Protein AF-A0A936AJI3-F1 (afdb_monomer_lite)

Foldseek 3Di:
DKDAVCVVDVPDPCNQKIWDWDCQDPVGDIDIDIWGADPVVRDTDDD

pLDDT: mean 82.01, std 7.28, range [55.41, 91.06]

Secondary structure (DSSP, 8-state):
-EE-GGGT-TT-S-TTEEEEEES--TTS--EEEEEEEETTTTEEEP-

Structure (mmCIF, N/CA/C/O backbone):
data_AF-A0A936AJI3-F1
#
_entry.id   AF-A0A936AJI3-F1
#
loop_
_atom_site.group_PDB
_atom_site.id
_atom_site.type_symbol
_atom_site.label_atom_id
_atom_site.label_alt_id
_atom_site.label_comp_id
_atom_site.label_asym_id
_atom_site.label_entity_id
_atom_site.label_seq_id
_atom_site.pdbx_PDB_ins_code
_atom_site.Cartn_x
_atom_site.Cartn_y
_atom_site.Cartn_z
_atom_site.occupancy
_atom_site.B_iso_or_equiv
_atom_site.auth_seq_id
_atom_site.auth_comp_id
_atom_site.auth_asym_id
_atom_site.auth_atom_id
_atom_site.pdbx_PDB_model_num
ATOM 1 N N . MET A 1 1 ? 6.143 2.508 -5.229 1.00 79.31 1 MET A N 1
ATOM 2 C CA . MET A 1 1 ? 5.806 3.412 -4.106 1.00 79.31 1 MET A CA 1
ATOM 3 C C . MET A 1 1 ? 4.677 2.780 -3.311 1.00 79.31 1 MET A C 1
ATOM 5 O O . MET A 1 1 ? 3.767 2.248 -3.934 1.00 79.31 1 MET A O 1
ATOM 9 N N . LEU A 1 2 ? 4.762 2.805 -1.980 1.00 83.44 2 LEU A N 1
ATOM 10 C CA . LEU A 1 2 ? 3.745 2.267 -1.070 1.00 83.44 2 LEU A CA 1
ATOM 11 C C . LEU A 1 2 ? 3.017 3.431 -0.397 1.00 83.44 2 LEU A C 1
ATOM 13 O O . LEU A 1 2 ? 3.676 4.328 0.128 1.00 83.44 2 LEU A O 1
ATOM 17 N N . TYR A 1 3 ? 1.688 3.412 -0.414 1.00 83.94 3 TYR A N 1
ATOM 18 C CA . TYR A 1 3 ? 0.848 4.420 0.225 1.00 83.94 3 TYR A CA 1
ATOM 19 C C . TYR A 1 3 ? -0.279 3.759 1.022 1.00 83.94 3 TYR A C 1
ATOM 21 O O . TYR A 1 3 ? -0.855 2.758 0.594 1.00 83.94 3 TYR A O 1
ATOM 29 N N . ARG A 1 4 ? -0.583 4.313 2.199 1.00 80.00 4 ARG A N 1
ATOM 30 C CA . ARG A 1 4 ? -1.654 3.834 3.076 1.00 80.00 4 ARG A CA 1
ATOM 31 C C . ARG A 1 4 ? -2.384 5.026 3.678 1.00 80.00 4 ARG A C 1
ATOM 33 O O . ARG A 1 4 ? -1.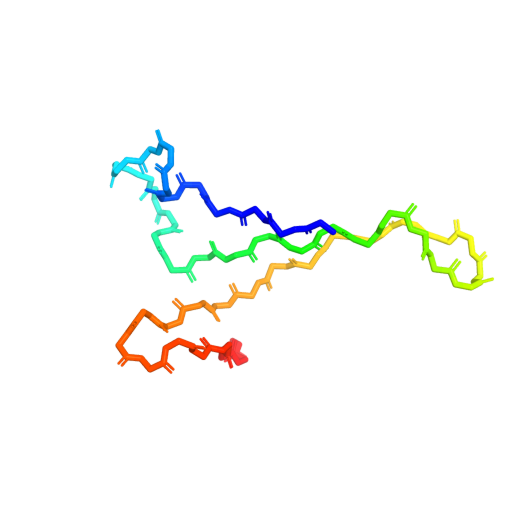818 5.713 4.528 1.00 80.00 4 ARG A O 1
ATOM 40 N N . ASP A 1 5 ? -3.630 5.234 3.265 1.00 82.19 5 ASP A N 1
ATOM 41 C CA . ASP A 1 5 ? -4.418 6.408 3.662 1.00 82.19 5 ASP A CA 1
ATOM 42 C C . ASP A 1 5 ? -4.603 6.486 5.185 1.00 82.19 5 ASP A C 1
ATOM 44 O O . ASP A 1 5 ? -4.394 7.538 5.780 1.00 82.19 5 ASP A O 1
ATOM 48 N N . LYS A 1 6 ? -4.790 5.334 5.850 1.00 79.38 6 LYS A N 1
ATOM 49 C CA . LYS A 1 6 ? -4.907 5.232 7.318 1.00 79.38 6 LYS A CA 1
ATOM 50 C C . LYS A 1 6 ? -3.780 5.917 8.105 1.00 79.38 6 LYS A C 1
ATOM 52 O O . LYS A 1 6 ? -3.987 6.315 9.242 1.00 79.38 6 LYS A O 1
ATOM 57 N N . ILE A 1 7 ? -2.561 5.993 7.558 1.00 80.00 7 ILE A N 1
ATOM 58 C CA . ILE A 1 7 ? -1.427 6.629 8.264 1.00 80.00 7 ILE A CA 1
ATOM 59 C C . ILE A 1 7 ? -1.617 8.146 8.359 1.00 80.00 7 ILE A C 1
ATOM 61 O O . ILE A 1 7 ? -1.130 8.765 9.298 1.00 80.00 7 ILE A O 1
ATOM 65 N N . TYR A 1 8 ? -2.311 8.732 7.388 1.00 82.12 8 TYR A N 1
ATOM 66 C CA . TYR A 1 8 ? -2.496 10.174 7.262 1.00 82.12 8 TYR A CA 1
ATOM 67 C C . TYR A 1 8 ? -3.922 10.615 7.612 1.00 82.12 8 TYR A C 1
ATOM 69 O O . TYR A 1 8 ? -4.128 11.782 7.933 1.00 82.12 8 TYR A O 1
ATOM 77 N N . ASN A 1 9 ? -4.884 9.691 7.571 1.00 83.12 9 ASN A N 1
ATOM 78 C CA . ASN A 1 9 ? -6.290 9.907 7.872 1.00 83.12 9 ASN A CA 1
ATOM 79 C C . ASN A 1 9 ? -6.847 8.727 8.688 1.00 83.12 9 ASN A C 1
ATOM 81 O O . ASN A 1 9 ? -7.103 7.650 8.148 1.00 83.12 9 ASN A O 1
ATOM 85 N N . GLU A 1 10 ? -7.025 8.921 9.996 1.00 79.12 10 GLU A N 1
ATOM 86 C CA . GLU A 1 10 ? -7.484 7.864 10.909 1.00 79.12 10 GLU A CA 1
ATOM 87 C C . GLU A 1 10 ? -8.935 7.424 10.637 1.00 79.12 10 GLU A C 1
ATOM 89 O O . GLU A 1 10 ? -9.261 6.258 10.866 1.00 79.12 10 GLU A O 1
ATOM 94 N N . ASP A 1 11 ? -9.761 8.308 10.063 1.00 83.88 11 ASP A N 1
ATOM 95 C CA . ASP A 1 11 ? -11.173 8.077 9.714 1.00 83.88 11 ASP A CA 1
ATOM 96 C C . ASP A 1 11 ? -11.371 7.566 8.275 1.00 83.88 11 ASP A C 1
ATOM 98 O O . ASP A 1 11 ? -12.474 7.614 7.723 1.00 83.88 11 ASP A O 1
ATOM 102 N N . THR A 1 12 ? -10.303 7.100 7.623 1.00 79.50 12 THR A N 1
ATOM 103 C CA . THR A 1 12 ? -10.397 6.574 6.258 1.00 79.50 12 THR A CA 1
ATOM 104 C C . THR A 1 12 ? -11.409 5.418 6.170 1.00 79.50 12 THR A C 1
ATOM 106 O O . THR A 1 12 ? -11.414 4.538 7.038 1.00 79.50 12 THR A O 1
ATOM 109 N N . PRO A 1 13 ? -12.252 5.362 5.119 1.00 78.69 13 PRO A N 1
ATOM 110 C CA . PRO A 1 13 ? -13.176 4.246 4.914 1.00 78.69 13 PRO A CA 1
ATOM 111 C C . PRO A 1 13 ? -12.454 2.923 4.608 1.00 78.69 13 PRO A C 1
ATOM 113 O O . PRO A 1 13 ? -13.052 1.858 4.754 1.00 78.69 13 PRO A O 1
ATOM 116 N N . ASP A 1 14 ? -11.167 2.976 4.244 1.00 76.00 14 ASP A N 1
ATOM 117 C CA . ASP A 1 14 ? -10.375 1.831 3.790 1.00 76.00 14 ASP A CA 1
ATOM 118 C C . ASP A 1 14 ? -9.136 1.567 4.679 1.00 76.00 14 ASP A C 1
ATOM 120 O O . ASP A 1 14 ? -7.999 1.510 4.196 1.00 76.00 14 ASP A O 1
ATOM 124 N N . PRO A 1 15 ? -9.297 1.354 6.002 1.00 76.06 15 PRO A N 1
ATOM 125 C CA . PRO A 1 15 ? -8.178 1.283 6.947 1.00 76.06 15 PRO A CA 1
ATOM 126 C C . PRO A 1 15 ? -7.247 0.080 6.719 1.00 76.06 15 PRO A C 1
ATOM 128 O O . PRO A 1 15 ? -6.128 0.038 7.241 1.00 76.06 15 PRO A O 1
ATOM 131 N N . GLY A 1 16 ? -7.724 -0.913 5.971 1.00 83.31 16 GLY A N 1
ATOM 132 C CA . GLY A 1 16 ? -6.992 -2.118 5.608 1.00 83.31 16 GLY A CA 1
ATOM 133 C C . GLY A 1 16 ? -6.410 -2.097 4.199 1.00 83.31 16 GLY A C 1
ATOM 134 O O . GLY A 1 16 ? -5.876 -3.120 3.802 1.00 83.31 16 GLY A O 1
ATOM 135 N N . ILE A 1 17 ? -6.501 -1.009 3.427 1.00 84.25 17 ILE A N 1
ATOM 136 C CA . ILE A 1 17 ? -6.014 -0.992 2.038 1.00 84.25 17 ILE A CA 1
ATOM 137 C C . ILE A 1 17 ? -4.651 -0.306 1.941 1.00 84.25 17 ILE A C 1
ATOM 139 O O . ILE A 1 17 ? -4.435 0.791 2.455 1.00 84.25 17 ILE A O 1
ATOM 143 N N . VAL A 1 18 ? -3.726 -0.961 1.242 1.00 87.00 18 VAL A N 1
ATOM 144 C CA . VAL A 1 18 ? -2.481 -0.372 0.747 1.00 87.00 18 VAL A CA 1
ATOM 145 C C . VAL A 1 18 ? -2.582 -0.191 -0.759 1.00 87.00 18 VAL A C 1
ATOM 147 O O . VAL A 1 18 ? -2.937 -1.115 -1.493 1.00 87.00 18 VAL A O 1
ATOM 150 N N . GLU A 1 19 ? -2.198 0.994 -1.212 1.00 88.69 19 GLU A N 1
ATOM 151 C CA . GLU A 1 19 ? -2.008 1.303 -2.618 1.00 88.69 19 GLU A CA 1
ATOM 152 C C . GLU A 1 19 ? -0.530 1.138 -2.991 1.00 88.69 19 GLU A C 1
ATOM 154 O O . GLU A 1 19 ? 0.369 1.762 -2.414 1.00 88.69 19 GLU A O 1
ATOM 159 N N . ILE A 1 20 ? -0.274 0.291 -3.984 1.00 88.25 20 ILE A N 1
ATOM 160 C CA . ILE A 1 20 ? 1.047 0.067 -4.562 1.00 88.25 20 ILE A CA 1
ATOM 161 C C . ILE A 1 20 ? 1.068 0.684 -5.947 1.00 88.25 20 ILE A C 1
ATOM 163 O O . ILE A 1 20 ? 0.436 0.181 -6.872 1.00 88.25 20 ILE A O 1
ATOM 167 N N . ARG A 1 21 ? 1.841 1.758 -6.105 1.00 89.06 21 ARG A N 1
ATOM 168 C CA . ARG A 1 21 ? 2.094 2.357 -7.418 1.00 89.06 21 ARG A CA 1
ATOM 169 C C . ARG A 1 21 ? 3.410 1.850 -7.978 1.00 89.06 21 ARG A C 1
ATOM 171 O O . ARG A 1 21 ? 4.479 2.109 -7.406 1.00 89.06 21 ARG A O 1
ATOM 178 N N . ILE A 1 22 ? 3.331 1.157 -9.102 1.00 89.00 22 ILE A N 1
ATOM 179 C CA . ILE A 1 22 ? 4.468 0.750 -9.914 1.00 89.00 22 ILE A CA 1
ATOM 180 C C . ILE A 1 22 ? 4.739 1.890 -10.892 1.00 89.00 22 ILE A C 1
ATOM 182 O O . ILE A 1 22 ? 3.981 2.127 -11.826 1.00 89.00 22 ILE A O 1
ATOM 186 N N . ALA A 1 23 ? 5.794 2.652 -10.610 1.00 85.31 23 ALA A N 1
ATOM 187 C CA . ALA A 1 23 ? 6.123 3.872 -11.347 1.00 85.31 23 ALA A CA 1
ATOM 188 C C . ALA A 1 23 ? 6.848 3.616 -12.675 1.00 85.31 23 ALA A C 1
ATOM 190 O O . ALA A 1 23 ? 7.062 4.564 -13.426 1.00 85.31 23 ALA A O 1
ATOM 191 N N . ARG A 1 24 ? 7.302 2.378 -12.902 1.00 86.50 24 ARG A N 1
ATOM 192 C CA . ARG A 1 24 ? 7.857 1.913 -14.168 1.00 86.50 24 ARG A CA 1
ATOM 193 C C . ARG A 1 24 ? 7.938 0.395 -14.172 1.00 86.50 24 ARG A C 1
ATOM 195 O O . ARG A 1 24 ? 8.663 -0.184 -13.361 1.00 86.50 24 ARG A O 1
ATOM 202 N N . GLU A 1 25 ? 7.241 -0.223 -15.105 1.00 88.81 25 GLU A N 1
ATOM 203 C CA . GLU A 1 25 ? 7.409 -1.628 -15.456 1.00 88.81 25 GLU A CA 1
ATOM 204 C C . GLU A 1 25 ? 8.409 -1.778 -16.620 1.00 88.81 25 GLU A C 1
ATOM 206 O O . GLU A 1 25 ? 8.722 -0.796 -17.306 1.00 88.81 25 GLU A O 1
ATOM 211 N N . PRO A 1 26 ? 8.993 -2.973 -16.833 1.00 87.94 26 PRO A N 1
ATOM 212 C CA . PRO A 1 26 ? 9.960 -3.200 -17.912 1.00 87.94 26 PRO A CA 1
ATOM 213 C C . PRO A 1 26 ? 9.402 -2.937 -19.318 1.00 87.94 26 PRO A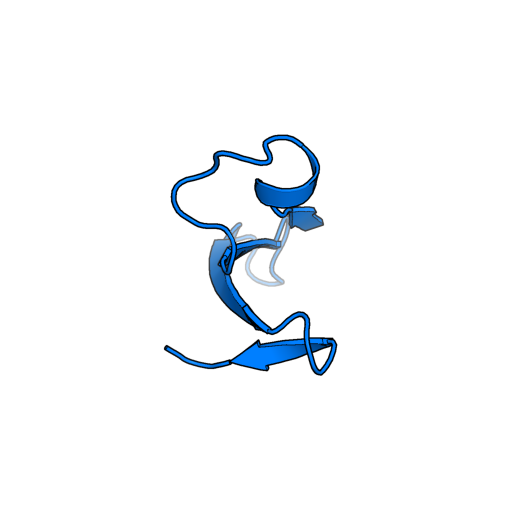 C 1
ATOM 215 O O . PRO A 1 26 ? 10.156 -2.574 -20.217 1.00 87.94 26 PRO A O 1
ATOM 218 N N . ASP A 1 27 ? 8.094 -3.095 -19.497 1.00 91.06 27 ASP A N 1
ATOM 219 C CA . ASP A 1 27 ? 7.343 -2.762 -20.712 1.00 91.06 27 ASP A CA 1
ATOM 220 C C . ASP A 1 27 ? 7.001 -1.260 -20.827 1.00 91.06 27 ASP A C 1
ATOM 222 O O . ASP A 1 27 ? 6.508 -0.809 -21.859 1.00 91.06 27 ASP A O 1
ATOM 226 N N . GLY A 1 28 ? 7.312 -0.470 -19.796 1.00 84.12 28 GLY A N 1
ATOM 227 C CA . GLY A 1 28 ? 7.061 0.963 -19.732 1.00 84.12 28 GLY A CA 1
ATOM 228 C C . GLY A 1 28 ? 5.684 1.352 -19.193 1.00 84.12 28 GLY A C 1
ATOM 229 O O . GLY A 1 28 ? 5.396 2.551 -19.179 1.00 84.12 28 GLY A O 1
ATOM 230 N N . SER A 1 29 ? 4.848 0.410 -18.738 1.00 89.25 29 SER A N 1
ATOM 231 C CA . SER A 1 29 ? 3.581 0.752 -18.087 1.00 89.25 29 SER A CA 1
ATOM 232 C C . SER A 1 29 ? 3.781 1.263 -16.664 1.00 89.25 29 SER A C 1
ATOM 234 O O . SER A 1 29 ? 4.777 0.986 -15.989 1.00 89.25 29 SER A O 1
ATOM 236 N N . ASN A 1 30 ? 2.780 2.018 -16.214 1.00 89.56 30 ASN A N 1
ATOM 237 C CA . ASN A 1 30 ? 2.614 2.396 -14.822 1.00 89.56 30 ASN A CA 1
ATOM 238 C C . ASN A 1 30 ? 1.299 1.802 -14.333 1.00 89.56 30 ASN A C 1
ATOM 240 O O . ASN A 1 30 ? 0.253 2.039 -14.939 1.00 89.56 30 ASN A O 1
ATOM 244 N N . SER A 1 31 ? 1.358 1.082 -13.220 1.00 89.00 31 SER A N 1
ATOM 245 C CA . SER A 1 31 ? 0.225 0.328 -12.691 1.00 89.00 31 SER A CA 1
ATOM 246 C C . SER A 1 31 ? -0.018 0.688 -11.232 1.00 89.00 31 SER A C 1
ATOM 248 O O . SER A 1 31 ? 0.924 0.896 -10.464 1.00 89.00 31 SER A O 1
ATOM 250 N N . THR A 1 32 ? -1.287 0.744 -10.834 1.00 90.25 32 THR A N 1
ATOM 251 C CA . THR A 1 32 ? -1.690 0.916 -9.434 1.00 90.25 32 THR A CA 1
ATOM 252 C C . THR A 1 32 ? -2.440 -0.327 -8.985 1.00 90.25 32 THR A C 1
ATOM 254 O O . THR A 1 32 ? -3.424 -0.718 -9.608 1.00 90.25 32 THR A O 1
ATOM 257 N N . ILE A 1 33 ? -1.976 -0.943 -7.901 1.00 89.06 33 ILE A N 1
ATOM 258 C CA . ILE A 1 33 ? -2.551 -2.158 -7.323 1.00 89.06 33 ILE A CA 1
ATOM 259 C C . ILE A 1 33 ? -3.056 -1.831 -5.920 1.00 89.06 33 ILE A C 1
ATOM 261 O O . ILE A 1 33 ? -2.337 -1.226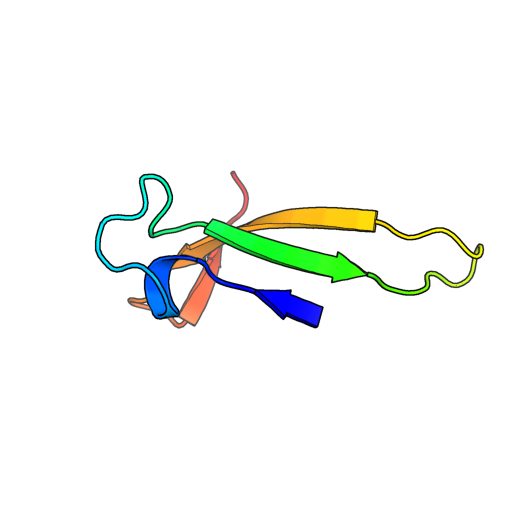 -5.125 1.00 89.06 33 ILE A O 1
ATOM 265 N N . LEU A 1 34 ? -4.278 -2.256 -5.611 1.00 87.69 34 LEU A N 1
ATOM 266 C CA . LEU A 1 34 ? -4.854 -2.170 -4.272 1.00 87.69 34 LEU A CA 1
ATOM 267 C C . LEU A 1 34 ? -4.773 -3.545 -3.610 1.00 87.69 34 LEU A C 1
ATOM 269 O O . LEU A 1 34 ? -5.224 -4.534 -4.188 1.00 87.69 34 LEU A O 1
ATOM 273 N N . MET A 1 35 ? -4.206 -3.614 -2.408 1.00 86.12 35 MET A N 1
ATOM 274 C CA . MET A 1 35 ? -4.100 -4.854 -1.635 1.00 86.12 35 MET A CA 1
ATOM 275 C C . MET A 1 35 ? -4.598 -4.670 -0.206 1.00 86.12 35 MET A C 1
ATOM 277 O O . MET A 1 35 ? -4.451 -3.595 0.376 1.00 86.12 35 MET A O 1
ATOM 281 N N . ASN A 1 36 ? -5.128 -5.746 0.380 1.00 86.94 36 ASN A N 1
ATOM 282 C CA . ASN A 1 36 ? -5.451 -5.776 1.801 1.00 86.94 36 ASN A CA 1
ATOM 283 C C . ASN A 1 36 ? -4.156 -5.910 2.618 1.00 86.94 36 ASN A C 1
ATOM 285 O O . ASN A 1 36 ? -3.334 -6.787 2.355 1.00 86.94 36 ASN A O 1
ATOM 289 N N . PHE A 1 37 ? -3.984 -5.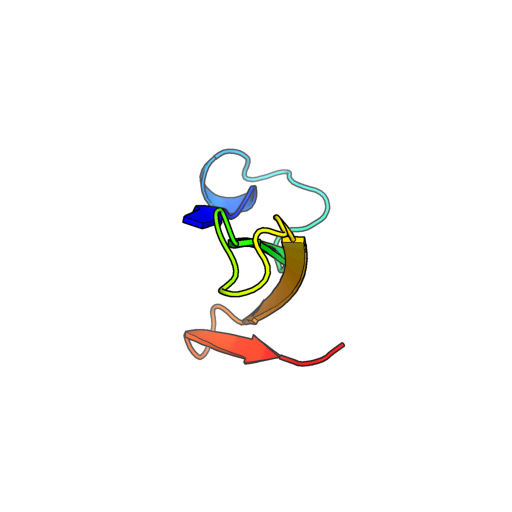061 3.624 1.00 82.00 37 PHE A N 1
ATOM 290 C CA . PHE A 1 37 ? -2.865 -5.039 4.554 1.00 82.00 37 PHE A CA 1
ATOM 291 C C . PHE A 1 37 ? -3.352 -5.322 5.978 1.00 82.00 37 PHE A C 1
ATOM 293 O O . PHE A 1 37 ? -4.110 -4.550 6.570 1.00 82.00 37 PHE A O 1
ATOM 300 N N . SER A 1 38 ? -2.879 -6.429 6.542 1.00 81.44 38 SER A N 1
ATOM 301 C CA . SER A 1 38 ? -3.178 -6.865 7.903 1.00 81.44 38 SER A CA 1
ATOM 302 C C . SER A 1 38 ? -2.098 -6.347 8.865 1.00 81.44 38 SER A C 1
ATOM 304 O O . SER A 1 38 ? -0.929 -6.725 8.778 1.00 81.44 38 SER A O 1
ATOM 306 N N . ASN A 1 39 ? -2.482 -5.452 9.785 1.00 73.25 39 ASN A N 1
ATOM 307 C CA . ASN A 1 39 ? -1.554 -4.838 10.751 1.00 73.25 39 ASN A CA 1
ATOM 308 C C . ASN A 1 39 ? -1.083 -5.813 11.842 1.00 73.25 39 ASN A C 1
ATOM 310 O O . ASN A 1 39 ? 0.024 -5.668 12.345 1.00 73.25 39 ASN A O 1
ATOM 314 N N . GLU A 1 40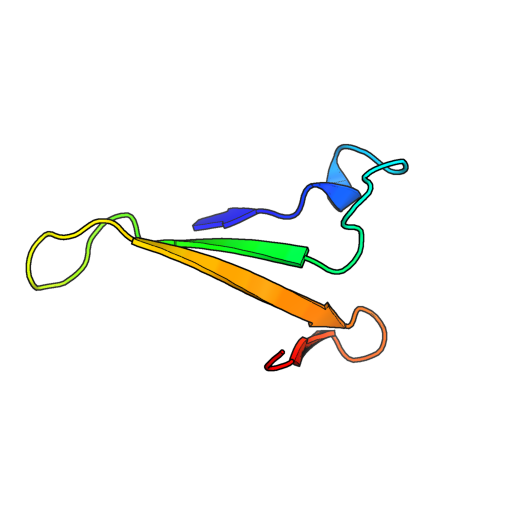 ? -1.916 -6.787 12.202 1.00 74.19 40 GLU A N 1
ATOM 315 C CA . GLU A 1 40 ? -1.652 -7.805 13.235 1.00 74.19 40 GLU A CA 1
ATOM 316 C C . GLU A 1 40 ? -0.447 -8.698 12.898 1.00 74.19 40 GLU A C 1
ATOM 318 O O . GLU A 1 40 ? 0.256 -9.151 13.801 1.00 74.19 40 GLU A O 1
ATOM 323 N N . HIS A 1 41 ? -0.170 -8.911 11.608 1.00 75.44 41 HIS A N 1
ATOM 324 C CA . HIS A 1 41 ? 0.927 -9.766 11.144 1.00 75.44 41 HIS A CA 1
ATOM 325 C C . HIS A 1 41 ? 1.895 -9.062 10.182 1.00 75.44 41 HIS A C 1
ATOM 327 O O . HIS A 1 41 ? 2.870 -9.670 9.748 1.00 75.44 41 HIS A O 1
ATOM 333 N N . GLY A 1 42 ? 1.645 -7.792 9.840 1.00 73.56 42 GLY A N 1
ATOM 334 C CA . GLY A 1 42 ? 2.438 -7.054 8.852 1.00 73.56 42 GLY A CA 1
ATOM 335 C C . GLY A 1 42 ? 2.414 -7.706 7.466 1.00 73.56 42 GLY A C 1
ATOM 336 O O . GLY A 1 42 ? 3.435 -7.728 6.782 1.00 73.56 42 GLY A O 1
ATOM 337 N N . GLY A 1 43 ? 1.274 -8.284 7.077 1.00 78.12 43 GLY A N 1
ATOM 338 C CA . GLY A 1 43 ? 1.140 -9.117 5.879 1.00 78.12 43 GLY A CA 1
ATOM 339 C C . GLY A 1 43 ? 0.178 -8.545 4.839 1.00 78.12 43 GLY A C 1
ATOM 340 O O . GLY A 1 43 ? -0.762 -7.822 5.173 1.00 78.12 43 GLY A O 1
ATOM 341 N N . PHE A 1 44 ? 0.397 -8.907 3.572 1.00 80.94 44 PHE A N 1
ATOM 342 C CA . PHE A 1 44 ? -0.532 -8.631 2.475 1.00 80.94 44 PHE A CA 1
ATOM 343 C C . PHE A 1 44 ? -1.448 -9.838 2.253 1.00 80.94 44 PHE A C 1
ATOM 345 O O . PHE A 1 44 ? -0.967 -10.960 2.097 1.00 80.94 44 PHE A O 1
ATOM 352 N N . GLY A 1 45 ? -2.758 -9.609 2.242 1.00 73.94 45 GLY A N 1
ATOM 353 C CA . GLY A 1 45 ? -3.761 -10.620 1.913 1.00 73.94 45 GLY A CA 1
ATOM 354 C C . GLY A 1 45 ? -4.302 -10.423 0.499 1.00 73.94 45 GLY A C 1
ATOM 355 O O . GLY A 1 45 ? -4.561 -9.290 0.085 1.00 73.94 45 GLY A O 1
ATOM 356 N N . SER A 1 46 ? -4.512 -11.525 -0.227 1.00 58.34 46 SER A N 1
ATOM 357 C CA . SER A 1 46 ? -5.370 -11.506 -1.417 1.00 58.34 46 SE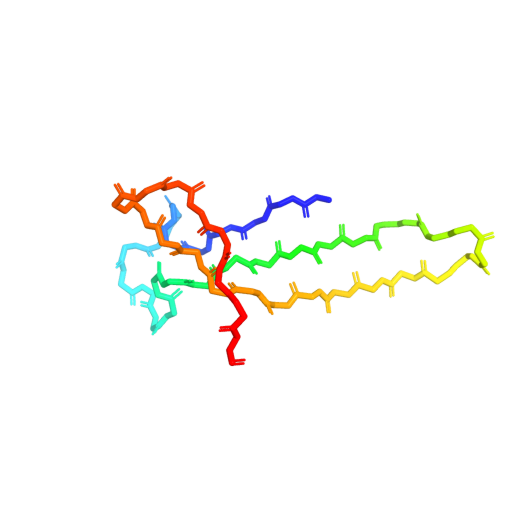R A CA 1
ATOM 358 C C . SER A 1 46 ? -6.807 -11.247 -0.982 1.00 58.34 46 SER A C 1
ATOM 360 O O . SER A 1 46 ? -7.254 -11.788 0.030 1.00 58.34 46 SER A O 1
ATOM 362 N N . ARG A 1 47 ? -7.512 -10.411 -1.739 1.00 55.41 47 ARG A N 1
ATOM 363 C CA . ARG A 1 47 ? -8.968 -10.296 -1.652 1.00 55.41 47 ARG A CA 1
ATOM 364 C C . ARG A 1 47 ? -9.637 -11.538 -2.238 1.00 55.41 47 ARG A C 1
ATOM 366 O O . ARG A 1 47 ? -8.978 -12.206 -3.071 1.00 55.41 47 ARG A O 1
#

Radius of gyration: 12.11 Å; chains: 1; bounding box: 23×22×34 Å

Sequence (47 aa):
MLYRDKIYNEDTPDPGIVEIRIAREPDGSNSTILMNFSNEHGGFGSR